Protein AF-A0A927XZX0-F1 (afdb_monomer_lite)

Sequence (114 aa):
MNSKIMKNIVVLKDLPSNIIDEAIVILKDNSKIKSLEAIEKKELLESKNKTIDNKEYILKEAEMVISNYISDIKEEKQLKSLNVKALEKQCKRLKRLLAVVGILAFLGIVVQFV

Radius of gyration: 30.95 Å; chains: 1; bounding box: 56×30×100 Å

pLDDT: mean 75.44, std 16.3, range [39.22, 96.19]

Structure (mmCIF, N/CA/C/O backbone):
data_AF-A0A927XZX0-F1
#
_entry.id   AF-A0A927XZX0-F1
#
loop_
_atom_site.group_PDB
_atom_site.id
_atom_site.type_symbol
_atom_site.label_atom_id
_atom_site.label_alt_id
_atom_site.label_comp_id
_atom_site.label_asym_id
_atom_site.label_entity_id
_atom_site.label_seq_id
_atom_site.pdbx_PDB_ins_code
_atom_site.Cartn_x
_atom_site.Cartn_y
_atom_site.Cartn_z
_atom_site.occupancy
_atom_site.B_iso_or_equiv
_atom_site.auth_seq_id
_atom_site.auth_comp_id
_atom_site.auth_asym_id
_atom_site.auth_atom_id
_atom_site.pdbx_PDB_model_num
ATOM 1 N N . MET A 1 1 ? -5.549 -17.402 5.413 1.00 39.22 1 MET A N 1
ATOM 2 C CA . MET A 1 1 ? -5.870 -16.372 6.427 1.00 39.22 1 MET A CA 1
ATOM 3 C C . MET A 1 1 ? -7.259 -16.650 6.985 1.00 39.22 1 MET A C 1
ATOM 5 O O . MET A 1 1 ? -8.170 -16.912 6.211 1.00 39.22 1 MET A O 1
ATOM 9 N N . ASN A 1 2 ? -7.394 -16.711 8.310 1.00 39.47 2 ASN A N 1
ATOM 10 C CA . ASN A 1 2 ? -8.583 -17.217 9.001 1.00 39.47 2 ASN A CA 1
ATOM 11 C C . ASN A 1 2 ? -9.689 -16.138 9.019 1.00 39.47 2 ASN A C 1
ATOM 13 O O . ASN A 1 2 ? -9.594 -15.156 9.748 1.00 39.47 2 ASN A O 1
ATOM 17 N N . SER A 1 3 ? -10.737 -16.302 8.208 1.00 52.69 3 SER A N 1
ATOM 18 C CA . SER A 1 3 ? -11.812 -15.313 7.982 1.00 52.69 3 SER A CA 1
ATOM 19 C C . SER A 1 3 ? -12.771 -15.113 9.165 1.00 52.69 3 SER A C 1
ATOM 21 O O . SER A 1 3 ? -13.633 -14.237 9.133 1.00 52.69 3 SER A O 1
ATOM 23 N N . LYS A 1 4 ? -12.638 -15.910 10.232 1.00 53.09 4 LYS A N 1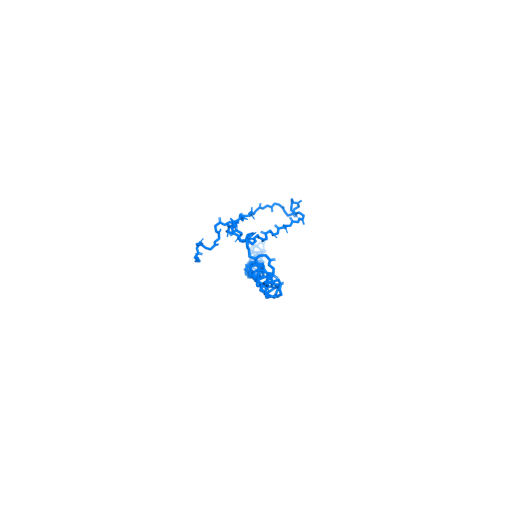
ATOM 24 C CA . LYS A 1 4 ? -13.579 -15.931 11.362 1.00 53.09 4 LYS A CA 1
ATOM 25 C C . LYS A 1 4 ? -13.567 -14.670 12.238 1.00 53.09 4 LYS A C 1
ATOM 27 O O . LYS A 1 4 ? -14.556 -14.446 12.929 1.00 53.09 4 LYS A O 1
ATOM 32 N N . ILE A 1 5 ? -12.502 -13.863 12.200 1.00 54.25 5 ILE A N 1
ATOM 33 C CA . ILE A 1 5 ? -12.330 -12.678 13.065 1.00 54.25 5 ILE A CA 1
ATOM 34 C C . ILE A 1 5 ? -12.985 -11.414 12.462 1.00 54.25 5 ILE A C 1
ATOM 36 O O . ILE A 1 5 ? -13.393 -10.521 13.194 1.00 54.25 5 ILE A O 1
ATOM 40 N N . MET A 1 6 ? -13.199 -11.351 11.143 1.00 52.22 6 MET A N 1
ATOM 41 C CA . MET A 1 6 ? -13.561 -10.110 10.428 1.00 52.22 6 MET A CA 1
ATOM 42 C C . MET A 1 6 ? -15.060 -9.944 10.117 1.00 52.22 6 MET A C 1
ATOM 44 O O . MET A 1 6 ? -15.414 -9.330 9.114 1.00 52.22 6 MET A O 1
ATOM 48 N N . LYS A 1 7 ? -15.978 -10.495 10.922 1.00 56.69 7 LYS A N 1
ATOM 49 C CA . LYS A 1 7 ? -17.417 -10.511 10.564 1.00 56.69 7 LYS A CA 1
ATOM 50 C C . LYS A 1 7 ? -18.066 -9.124 10.401 1.00 56.69 7 LYS A C 1
ATOM 52 O O . LYS A 1 7 ? -19.109 -9.047 9.763 1.00 56.69 7 LYS A O 1
ATOM 57 N N . ASN A 1 8 ? -17.442 -8.059 10.915 1.00 63.62 8 ASN A N 1
ATOM 58 C CA . ASN A 1 8 ? -17.968 -6.689 10.867 1.00 63.62 8 ASN A CA 1
ATOM 59 C C . ASN A 1 8 ? -17.044 -5.696 10.129 1.00 63.62 8 ASN A C 1
ATOM 61 O O . ASN A 1 8 ? -17.099 -4.501 10.408 1.00 63.62 8 ASN A O 1
ATOM 65 N N . ILE A 1 9 ? -16.178 -6.159 9.218 1.00 69.00 9 ILE A N 1
ATOM 66 C CA . ILE A 1 9 ? -15.320 -5.274 8.411 1.00 69.00 9 ILE A CA 1
ATOM 67 C C . ILE A 1 9 ? -15.824 -5.264 6.966 1.00 69.00 9 ILE A C 1
ATOM 69 O O . ILE A 1 9 ? -15.855 -6.303 6.309 1.00 69.00 9 ILE A O 1
ATOM 73 N N . VAL A 1 10 ? -16.190 -4.082 6.464 1.00 71.12 10 VAL A N 1
ATOM 74 C CA . VAL A 1 10 ? -16.492 -3.859 5.042 1.00 71.12 10 VAL A CA 1
ATOM 75 C C . VAL A 1 10 ? -15.254 -3.268 4.377 1.00 71.12 10 VAL A C 1
ATOM 77 O O . VAL A 1 10 ? -14.770 -2.217 4.788 1.00 71.12 10 VAL A O 1
ATOM 80 N N . VAL A 1 11 ? -14.739 -3.945 3.350 1.00 72.56 11 VAL A N 1
ATOM 81 C CA . VAL A 1 11 ? -13.569 -3.490 2.587 1.00 72.56 11 VAL A CA 1
ATOM 82 C C . VAL A 1 11 ? -14.039 -2.968 1.235 1.00 72.56 11 VAL A C 1
ATOM 84 O O . VAL A 1 11 ? -14.556 -3.736 0.426 1.00 72.56 11 VAL A O 1
ATOM 87 N N . LEU A 1 12 ? -13.835 -1.675 0.981 1.00 74.88 12 LEU A N 1
ATOM 88 C CA . LEU A 1 12 ? -14.084 -1.057 -0.321 1.00 74.88 12 LEU A CA 1
ATOM 89 C C . LEU A 1 12 ? -12.765 -0.977 -1.100 1.00 74.88 12 LEU A C 1
ATOM 91 O O . LEU A 1 12 ? -11.783 -0.430 -0.601 1.00 74.88 12 LEU A O 1
ATOM 95 N N . LYS A 1 13 ? -12.735 -1.551 -2.306 1.00 75.62 13 LYS A N 1
ATOM 96 C CA . LYS A 1 13 ? -11.572 -1.559 -3.209 1.00 75.62 13 LYS A CA 1
ATOM 97 C C . LYS A 1 13 ? -11.907 -0.827 -4.505 1.00 75.62 13 LYS A C 1
ATOM 99 O O . LYS A 1 13 ? -13.078 -0.656 -4.826 1.00 75.62 13 LYS A O 1
ATOM 104 N N . ASP A 1 14 ? -10.868 -0.402 -5.219 1.00 76.38 14 ASP A N 1
ATOM 105 C CA . ASP A 1 14 ? -10.964 0.182 -6.565 1.00 76.38 14 ASP A CA 1
ATOM 106 C C . ASP A 1 14 ? -11.815 1.462 -6.658 1.00 76.38 14 ASP A C 1
ATOM 108 O O . ASP A 1 14 ? -12.380 1.785 -7.703 1.00 76.38 14 ASP A O 1
ATOM 112 N N . LEU A 1 15 ? -11.880 2.225 -5.563 1.00 78.94 15 LEU A N 1
ATOM 113 C CA . LEU A 1 15 ? -12.512 3.540 -5.556 1.00 78.94 15 LEU A CA 1
ATOM 114 C C . LEU A 1 15 ? -11.559 4.605 -6.133 1.00 78.94 15 LEU A C 1
ATOM 116 O O . LEU A 1 15 ? -10.363 4.592 -5.821 1.00 78.94 15 LEU A O 1
ATOM 120 N N . PRO A 1 16 ? -12.062 5.550 -6.948 1.00 81.25 16 PRO A N 1
ATOM 121 C CA . PRO A 1 16 ? -11.277 6.687 -7.414 1.00 81.25 16 PRO A CA 1
ATOM 122 C C . PRO A 1 16 ? -10.744 7.500 -6.226 1.00 81.25 16 PRO A C 1
ATOM 124 O O . PRO A 1 16 ? -11.476 7.787 -5.278 1.00 81.25 16 PRO A O 1
ATOM 127 N N . SER A 1 17 ? -9.468 7.895 -6.275 1.00 62.41 17 SER A N 1
ATOM 128 C CA . SER A 1 17 ? -8.760 8.508 -5.137 1.00 62.41 17 SER A CA 1
ATOM 129 C C . SER A 1 17 ? -9.302 9.870 -4.700 1.00 62.41 17 SER A C 1
ATOM 131 O O . SER A 1 17 ? -8.894 10.382 -3.669 1.00 62.41 17 SER A O 1
ATOM 133 N N . ASN A 1 18 ? -10.181 10.471 -5.498 1.00 74.31 18 ASN A N 1
ATOM 134 C CA . ASN A 1 18 ? -10.833 11.749 -5.234 1.00 74.31 18 ASN A CA 1
ATOM 135 C C . ASN A 1 18 ? -12.230 11.610 -4.601 1.00 74.31 18 ASN A C 1
ATOM 137 O O . ASN A 1 18 ? -12.880 12.627 -4.389 1.00 74.31 18 ASN A O 1
ATOM 141 N N . ILE A 1 19 ? -12.720 10.388 -4.353 1.00 81.50 19 ILE A N 1
ATOM 142 C CA . ILE A 1 19 ? -14.054 10.155 -3.763 1.00 81.50 19 ILE A CA 1
ATOM 143 C C . ILE A 1 19 ? -14.005 10.065 -2.235 1.00 81.50 19 ILE A C 1
ATOM 145 O O . ILE A 1 19 ? -15.007 10.326 -1.573 1.00 81.50 19 ILE A O 1
ATOM 149 N N . ILE A 1 20 ? -12.860 9.691 -1.666 1.00 73.12 20 ILE A N 1
ATOM 150 C CA . ILE A 1 20 ? -12.716 9.466 -0.227 1.00 73.12 20 ILE A CA 1
ATOM 151 C C . ILE A 1 20 ? -11.809 10.547 0.340 1.00 73.12 20 ILE A C 1
ATOM 153 O O . ILE A 1 20 ? -10.624 10.578 0.017 1.00 73.12 20 ILE A O 1
ATOM 157 N N . ASP A 1 21 ? -12.374 11.387 1.200 1.00 75.06 21 ASP A N 1
ATOM 158 C CA . ASP A 1 21 ? -11.625 12.414 1.930 1.00 75.06 21 ASP A CA 1
ATOM 159 C C . ASP A 1 21 ? -11.188 11.892 3.311 1.00 75.06 21 ASP A C 1
ATOM 161 O O . ASP A 1 21 ? -10.054 12.090 3.740 1.00 75.06 21 ASP A O 1
ATOM 165 N N . GLU A 1 22 ? -12.057 11.125 3.983 1.00 68.31 22 GLU A N 1
ATOM 166 C CA . GLU A 1 22 ? -11.821 10.630 5.343 1.00 68.31 22 GLU A CA 1
ATOM 167 C C . GLU A 1 22 ? -12.363 9.207 5.548 1.00 68.31 22 GLU A C 1
ATOM 169 O O . GLU A 1 22 ? -13.349 8.791 4.934 1.00 68.31 22 GLU A O 1
ATOM 174 N N . ALA A 1 23 ? -11.722 8.455 6.449 1.00 75.12 23 ALA A N 1
ATOM 175 C CA . ALA A 1 23 ? -12.174 7.141 6.898 1.00 75.12 23 ALA A CA 1
ATOM 176 C C . ALA A 1 23 ? -12.249 7.116 8.429 1.00 75.12 23 ALA A C 1
ATOM 178 O O . ALA A 1 23 ? -11.261 7.389 9.110 1.00 75.12 23 ALA A O 1
ATOM 179 N N . ILE A 1 24 ? -13.417 6.763 8.970 1.00 73.88 24 ILE A N 1
ATOM 180 C CA . ILE A 1 24 ? -13.671 6.732 10.414 1.00 73.88 24 ILE A CA 1
ATOM 181 C C . ILE A 1 24 ? -13.813 5.279 10.864 1.00 73.88 24 ILE A C 1
ATOM 183 O O . ILE A 1 24 ? -14.673 4.546 10.374 1.00 73.88 24 ILE A O 1
ATOM 187 N N . VAL A 1 25 ? -12.988 4.868 11.827 1.00 73.75 25 VAL A N 1
ATOM 188 C CA . VAL A 1 25 ? -13.084 3.554 12.472 1.00 73.75 25 VAL A CA 1
ATOM 189 C C . VAL A 1 25 ? -13.833 3.715 13.790 1.00 73.75 25 VAL A C 1
ATOM 191 O O . VAL A 1 25 ? -13.364 4.399 14.696 1.00 73.75 25 VAL A O 1
ATOM 194 N N . ILE A 1 26 ? -15.004 3.084 13.899 1.00 71.19 26 ILE A N 1
ATOM 195 C CA . ILE A 1 26 ? -15.815 3.105 15.120 1.00 71.19 26 ILE A CA 1
ATOM 196 C C . ILE A 1 26 ? -15.608 1.791 15.861 1.00 71.19 26 ILE A C 1
ATOM 198 O O . ILE A 1 26 ? -16.094 0.742 15.436 1.00 71.19 26 ILE A O 1
ATOM 202 N N . LEU A 1 27 ? -14.909 1.862 16.990 1.00 70.44 27 LEU A N 1
ATOM 203 C CA . LEU A 1 27 ? -14.776 0.744 17.911 1.00 70.44 27 LEU A CA 1
ATOM 204 C C . LEU A 1 27 ? -15.843 0.861 18.999 1.00 70.44 27 LEU A C 1
ATOM 206 O O . LEU A 1 27 ? -15.940 1.877 19.683 1.00 70.44 27 LEU A O 1
ATOM 210 N N . LYS A 1 28 ? -16.683 -0.169 19.111 1.00 70.81 28 LYS A N 1
ATOM 211 C CA . LYS A 1 28 ? -17.773 -0.224 20.083 1.00 70.81 28 LYS A CA 1
ATOM 212 C C . LYS A 1 28 ? -17.506 -1.330 21.089 1.00 70.81 28 LYS A C 1
ATOM 214 O O . LYS A 1 28 ? -17.456 -2.502 20.718 1.00 70.81 28 LYS A O 1
ATOM 219 N N . ASP A 1 29 ? -17.438 -0.953 22.357 1.00 65.50 29 ASP A N 1
ATOM 220 C CA . ASP A 1 29 ? -17.385 -1.896 23.466 1.00 65.50 29 ASP A CA 1
ATOM 221 C C . ASP A 1 29 ? -18.640 -2.779 23.421 1.00 65.50 29 ASP A C 1
ATOM 223 O O . ASP A 1 29 ? -19.774 -2.292 23.326 1.00 65.50 29 ASP A O 1
ATOM 227 N N . ASN A 1 30 ? -18.454 -4.099 23.443 1.00 61.22 30 ASN A N 1
ATOM 228 C CA . ASN A 1 30 ? -19.554 -5.058 23.397 1.00 61.22 30 ASN A CA 1
ATOM 229 C C . ASN A 1 30 ? -20.318 -5.016 24.734 1.00 61.22 30 ASN A C 1
ATOM 231 O O . ASN A 1 30 ? -20.051 -5.794 25.647 1.00 61.22 30 ASN A O 1
ATOM 235 N N . SER A 1 31 ? -21.282 -4.104 24.866 1.00 55.31 31 SER A N 1
ATOM 236 C CA . SER A 1 31 ? -22.171 -4.005 26.023 1.00 55.31 31 SER A CA 1
ATOM 237 C C . SER A 1 31 ? -23.213 -5.124 25.998 1.00 55.31 31 SER A C 1
ATOM 239 O O . SER A 1 31 ? -24.401 -4.926 25.736 1.00 55.31 31 SER A O 1
ATOM 241 N N . LYS A 1 32 ? -22.776 -6.354 26.280 1.00 55.22 32 LYS A N 1
ATOM 242 C CA . LYS A 1 32 ? -23.711 -7.405 26.669 1.00 55.22 32 LYS A CA 1
ATOM 243 C C . LYS A 1 32 ? -24.237 -7.105 28.077 1.00 55.22 32 LYS A C 1
ATOM 245 O O . LYS A 1 32 ? -23.585 -7.400 29.066 1.00 55.22 32 LYS A O 1
ATOM 250 N 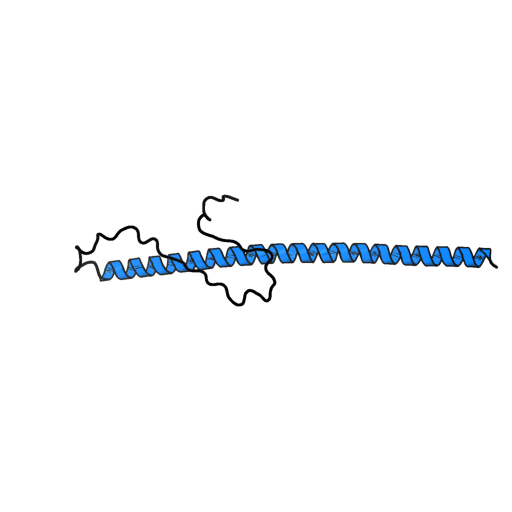N . ILE A 1 33 ? -25.479 -6.618 28.076 1.00 47.34 33 ILE A N 1
ATOM 251 C CA . ILE A 1 33 ? -26.544 -6.850 29.064 1.00 47.34 33 ILE A CA 1
ATOM 252 C C . ILE A 1 33 ? -26.590 -5.868 30.249 1.00 47.34 33 ILE A C 1
ATOM 254 O O . ILE A 1 33 ? -25.846 -5.935 31.219 1.00 47.34 33 ILE A O 1
ATOM 258 N N . LYS A 1 34 ? -27.588 -4.985 30.148 1.00 47.16 34 LYS A N 1
ATOM 259 C CA . LYS A 1 34 ? -28.242 -4.243 31.227 1.00 47.16 34 LYS A CA 1
ATOM 260 C C . LYS A 1 34 ? -28.714 -5.205 32.335 1.00 47.16 34 LYS A C 1
ATOM 262 O O . LYS A 1 34 ? -29.747 -5.837 32.140 1.00 47.16 34 LYS A O 1
ATOM 267 N N . SER A 1 35 ? -28.015 -5.332 33.465 1.00 48.19 35 SER A N 1
ATOM 268 C CA . SER A 1 35 ? -28.620 -5.870 34.709 1.00 48.19 35 SER A CA 1
ATOM 269 C C . SER A 1 35 ? -27.779 -5.681 35.988 1.00 48.19 35 SER A C 1
ATOM 271 O O . SER A 1 35 ? -27.876 -6.503 36.895 1.00 48.19 35 SER A O 1
ATOM 273 N N . LEU A 1 36 ? -26.941 -4.643 36.097 1.00 47.31 36 LEU A N 1
ATOM 274 C CA . LEU A 1 36 ? -26.122 -4.397 37.304 1.00 47.31 36 LEU A CA 1
ATOM 275 C C . LEU A 1 36 ? -26.452 -3.083 38.032 1.00 47.31 36 LEU A C 1
ATOM 277 O O . LEU A 1 36 ? -25.737 -2.696 38.949 1.00 47.31 36 LEU A O 1
ATOM 281 N N . GLU A 1 37 ? -27.575 -2.439 37.702 1.00 46.75 37 GLU A N 1
ATOM 282 C CA . GLU A 1 37 ? -28.070 -1.206 38.352 1.00 46.75 37 GLU A CA 1
ATOM 283 C C . GLU A 1 37 ? -28.512 -1.407 39.829 1.00 46.75 37 GLU A C 1
ATOM 285 O O . GLU A 1 37 ? -29.191 -0.561 40.395 1.00 46.75 37 GLU A O 1
ATOM 290 N N . ALA A 1 38 ? -28.137 -2.513 40.489 1.00 49.00 38 ALA A N 1
ATOM 291 C CA . ALA A 1 38 ? -28.572 -2.851 41.850 1.00 49.00 38 ALA A CA 1
ATOM 292 C C . ALA A 1 38 ? -27.451 -2.915 42.918 1.00 49.00 38 ALA A C 1
ATOM 294 O O . ALA A 1 38 ? -27.757 -3.162 44.082 1.00 49.00 38 ALA A O 1
ATOM 295 N N . ILE A 1 39 ? -26.169 -2.686 42.587 1.00 51.59 39 ILE A N 1
ATOM 296 C CA . ILE A 1 39 ? -25.030 -2.839 43.536 1.00 51.59 39 ILE A CA 1
ATOM 297 C C . ILE A 1 39 ? -24.272 -1.505 43.726 1.00 51.59 39 ILE A C 1
ATOM 299 O O . ILE A 1 39 ? -23.052 -1.401 43.658 1.00 51.59 39 ILE A O 1
ATOM 303 N N . GLU A 1 40 ? -25.009 -0.415 43.915 1.00 51.72 40 GLU A N 1
ATOM 304 C CA . GLU A 1 40 ? -24.562 0.910 43.465 1.00 51.72 40 GLU A CA 1
ATOM 305 C C . GLU A 1 40 ? -23.647 1.746 44.391 1.00 51.72 40 GLU A C 1
ATOM 307 O O . GLU A 1 40 ? -23.411 2.907 44.073 1.00 51.72 40 GLU A O 1
ATOM 312 N N . LYS A 1 41 ? -23.099 1.269 45.526 1.00 54.28 41 LYS A N 1
ATOM 313 C CA . LYS A 1 41 ? -22.382 2.209 46.441 1.00 54.28 41 LYS A CA 1
ATOM 314 C C . LYS A 1 41 ? -21.020 1.839 47.033 1.00 54.28 41 LYS A C 1
ATOM 316 O O . LYS A 1 41 ? -20.425 2.710 47.663 1.00 54.28 41 LYS A O 1
ATOM 321 N N . LYS A 1 42 ? -20.457 0.645 46.811 1.00 50.16 42 LYS A N 1
ATOM 322 C CA . LYS A 1 42 ? -19.094 0.316 47.307 1.00 50.16 42 LYS A CA 1
ATOM 323 C C . LYS A 1 42 ? -18.034 0.035 46.230 1.00 50.16 42 LYS A C 1
ATOM 325 O O . LYS A 1 42 ? -16.855 0.178 46.524 1.00 50.16 42 LYS A O 1
ATOM 330 N N . GLU A 1 43 ? -18.415 -0.250 44.985 1.00 53.31 43 GLU A N 1
ATOM 331 C CA . GLU A 1 43 ? -17.484 -0.654 43.905 1.00 53.31 43 GLU A CA 1
ATOM 332 C C . GLU A 1 43 ? -16.972 0.503 43.016 1.00 53.31 43 GLU A C 1
ATOM 334 O O . GLU A 1 43 ? -16.319 0.285 41.995 1.00 53.31 43 GLU A O 1
ATOM 339 N N . LEU A 1 44 ? -17.249 1.761 43.369 1.00 54.44 44 LEU A N 1
ATOM 340 C CA . LEU A 1 44 ? -17.028 2.912 42.477 1.00 54.44 44 LEU A CA 1
ATOM 341 C C . LEU A 1 44 ? -15.540 3.256 42.228 1.00 54.44 44 LEU A C 1
ATOM 343 O O . LEU A 1 44 ? -15.216 3.923 41.246 1.00 54.44 44 LEU A O 1
ATOM 347 N N . LEU A 1 45 ? -14.633 2.805 43.105 1.00 52.84 45 LEU A N 1
ATOM 348 C CA . LEU A 1 45 ? -13.181 3.000 42.961 1.00 52.84 45 LEU A CA 1
ATOM 349 C C . LEU A 1 45 ? -12.490 1.845 42.217 1.00 52.84 45 LEU A C 1
ATOM 351 O O . LEU A 1 45 ? -11.645 2.106 41.364 1.00 52.84 45 LEU A O 1
ATOM 355 N N . GLU A 1 46 ? -12.871 0.589 42.473 1.00 52.16 46 GLU A N 1
ATOM 356 C CA . GLU A 1 46 ? -12.313 -0.565 41.747 1.00 52.16 46 GLU A CA 1
ATOM 357 C C . GLU A 1 46 ? -12.841 -0.663 40.308 1.00 52.16 46 GLU A C 1
ATOM 359 O O . GLU A 1 46 ? -12.095 -1.015 39.392 1.00 52.16 46 GLU A O 1
ATOM 364 N N . SER A 1 47 ? -14.098 -0.272 40.075 1.00 52.94 47 SER A N 1
ATOM 365 C CA . SER A 1 47 ? -14.670 -0.197 38.725 1.00 52.94 47 SER A CA 1
ATOM 366 C C . SER A 1 47 ? -13.967 0.839 37.847 1.00 52.94 47 SER A C 1
ATOM 368 O O . SER A 1 47 ? -13.727 0.553 36.676 1.00 52.94 47 SER A O 1
ATOM 370 N N . LYS A 1 48 ? -13.554 1.994 38.395 1.00 53.47 48 LYS A N 1
ATOM 371 C CA . LYS A 1 48 ? -12.824 3.025 37.638 1.00 53.47 48 LYS A CA 1
ATOM 372 C C . LYS A 1 48 ? -11.515 2.497 37.057 1.00 53.47 48 LYS A C 1
ATOM 374 O O . LYS A 1 48 ? -11.287 2.659 35.8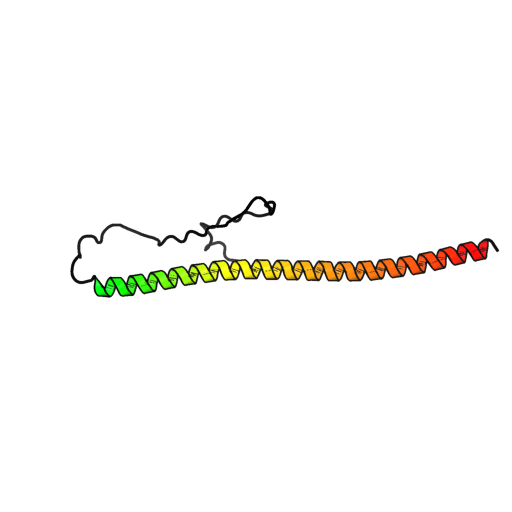61 1.00 53.47 48 LYS A O 1
ATOM 379 N N . ASN A 1 49 ? -10.698 1.819 37.862 1.00 54.09 49 ASN A N 1
ATOM 380 C CA . ASN A 1 49 ? -9.429 1.255 37.389 1.00 54.09 49 ASN A CA 1
ATOM 381 C C . ASN A 1 49 ? -9.661 0.173 36.322 1.00 54.09 49 ASN A C 1
ATOM 383 O O . ASN A 1 49 ? -9.056 0.216 35.256 1.00 54.09 49 ASN A O 1
ATOM 387 N N . LYS A 1 50 ? -10.647 -0.708 36.531 1.00 55.81 50 LYS A N 1
ATOM 388 C CA . LYS A 1 50 ? -11.002 -1.762 35.567 1.00 55.81 50 LYS A CA 1
ATOM 389 C C . LYS A 1 50 ? -11.548 -1.214 34.240 1.00 55.81 50 LYS A C 1
ATOM 391 O O . LYS A 1 50 ? -11.320 -1.797 33.184 1.00 55.81 50 LYS A O 1
ATOM 396 N N . THR A 1 51 ? -12.266 -0.088 34.273 1.00 58.44 51 THR A N 1
ATOM 397 C CA . THR A 1 51 ? -12.739 0.599 33.058 1.00 58.44 51 THR A CA 1
ATOM 398 C C . THR A 1 51 ? -11.628 1.329 32.305 1.00 58.44 51 THR A C 1
ATOM 400 O O . THR A 1 51 ? -11.698 1.413 31.081 1.00 58.44 51 THR A O 1
ATOM 403 N N . ILE A 1 52 ? -10.604 1.833 33.005 1.00 60.00 52 ILE A N 1
ATOM 404 C CA . ILE A 1 52 ? -9.441 2.486 32.387 1.00 60.00 52 ILE A CA 1
ATOM 405 C C . ILE A 1 52 ? -8.598 1.444 31.639 1.00 60.00 52 ILE A C 1
ATOM 407 O O . ILE A 1 52 ? -8.327 1.642 30.455 1.00 60.00 52 ILE A O 1
ATOM 411 N N . ASP A 1 53 ? -8.312 0.300 32.269 1.00 62.28 53 ASP A N 1
ATOM 412 C CA . ASP A 1 53 ? -7.555 -0.802 31.654 1.00 62.28 53 ASP A CA 1
ATOM 413 C C . ASP A 1 53 ? -8.266 -1.379 30.419 1.00 62.28 53 ASP A C 1
ATOM 415 O O . ASP A 1 53 ? -7.642 -1.638 29.388 1.00 62.28 53 ASP A O 1
ATOM 419 N N . ASN A 1 54 ? -9.596 -1.526 30.476 1.00 67.31 54 ASN A N 1
ATOM 420 C CA . ASN A 1 54 ? -10.383 -1.962 29.319 1.00 67.31 54 ASN A CA 1
ATOM 421 C C . ASN A 1 54 ? -10.318 -0.955 28.165 1.00 67.31 54 ASN A C 1
ATOM 423 O O . ASN A 1 54 ? -10.216 -1.357 27.009 1.00 67.31 54 ASN A O 1
ATOM 427 N N . LYS A 1 55 ? -10.368 0.348 28.452 1.00 72.06 55 LYS A N 1
ATOM 428 C CA . LYS A 1 55 ? -10.315 1.381 27.413 1.00 72.06 55 LYS A CA 1
ATOM 429 C C . LYS A 1 55 ? -8.944 1.436 26.736 1.00 72.06 55 LYS A C 1
ATOM 431 O O . LYS A 1 55 ? -8.879 1.597 25.520 1.00 72.06 55 LYS A O 1
ATOM 436 N N . GLU A 1 56 ? -7.866 1.277 27.501 1.00 77.25 56 GLU A N 1
ATOM 437 C CA . GLU A 1 56 ? -6.503 1.209 26.964 1.00 77.25 56 GLU A CA 1
ATOM 438 C C . GLU A 1 56 ? -6.297 -0.046 26.107 1.00 77.25 56 GLU A C 1
ATOM 440 O O . GLU A 1 56 ? -5.757 0.040 25.004 1.00 77.25 56 GLU A O 1
ATOM 445 N N . TYR A 1 57 ? -6.801 -1.197 26.560 1.00 78.62 57 TYR A N 1
ATOM 446 C CA . TYR A 1 57 ? -6.772 -2.440 25.790 1.00 78.62 57 TYR A CA 1
ATOM 447 C C . TYR A 1 57 ? -7.475 -2.295 24.433 1.00 78.62 57 TYR A C 1
ATOM 449 O O . TYR A 1 57 ? -6.915 -2.647 23.395 1.00 78.62 57 TYR A O 1
ATOM 457 N N . ILE A 1 58 ? -8.678 -1.720 24.440 1.00 77.50 58 ILE A N 1
ATOM 458 C CA . ILE A 1 58 ? -9.506 -1.506 23.248 1.00 77.50 58 ILE A CA 1
ATOM 459 C C . ILE A 1 58 ? -8.829 -0.524 22.280 1.00 77.50 58 ILE A C 1
ATOM 461 O O . ILE A 1 58 ? -8.784 -0.773 21.075 1.00 77.50 58 ILE A O 1
ATOM 465 N N . LEU A 1 59 ? -8.225 0.553 22.792 1.00 81.31 59 LEU A N 1
ATOM 466 C CA . LEU A 1 59 ? -7.457 1.495 21.975 1.00 81.31 59 LEU A CA 1
ATOM 467 C C . LEU A 1 59 ? -6.258 0.811 21.305 1.00 81.31 59 LEU A C 1
ATOM 469 O O . LEU A 1 59 ? -6.046 0.962 20.103 1.00 81.31 59 LEU A O 1
ATOM 473 N N . LYS A 1 60 ? -5.514 0.003 22.061 1.00 83.38 60 LYS A N 1
ATOM 474 C CA . LYS A 1 60 ? -4.328 -0.701 21.570 1.00 83.38 60 LYS A CA 1
ATOM 475 C C . LYS A 1 60 ? -4.666 -1.758 20.521 1.00 83.38 60 LYS A C 1
ATOM 477 O O . LYS A 1 60 ? -3.914 -1.945 19.566 1.00 83.38 60 LYS A O 1
ATOM 482 N N . GLU A 1 61 ? -5.805 -2.432 20.664 1.00 76.31 61 GLU A N 1
ATOM 483 C CA . GLU A 1 61 ? -6.310 -3.350 19.643 1.00 76.31 61 GLU A CA 1
ATOM 484 C C . GLU A 1 61 ? -6.661 -2.599 18.350 1.00 76.31 61 GLU A C 1
ATOM 486 O O . GLU A 1 61 ? -6.266 -3.032 17.265 1.00 76.31 61 GLU A O 1
ATOM 491 N N . ALA A 1 62 ? -7.317 -1.438 18.453 1.00 82.44 62 ALA A N 1
ATOM 492 C CA . ALA A 1 62 ? -7.619 -0.589 17.301 1.00 82.44 62 ALA A CA 1
ATOM 493 C C . ALA A 1 62 ? -6.345 -0.150 16.564 1.00 82.44 62 ALA A C 1
ATOM 495 O O . ALA A 1 62 ? -6.244 -0.297 15.343 1.00 82.44 62 ALA A O 1
ATOM 496 N N . GLU A 1 63 ? -5.354 0.345 17.310 1.00 85.12 63 GLU A N 1
ATOM 497 C CA . GLU A 1 63 ? -4.054 0.753 16.773 1.00 85.12 63 GLU A CA 1
ATOM 498 C C . GLU A 1 63 ? -3.355 -0.407 16.063 1.00 85.12 63 GLU A C 1
ATOM 500 O O . GLU A 1 63 ? -2.851 -0.241 14.950 1.00 85.12 63 GLU A O 1
ATOM 505 N N . MET A 1 64 ? -3.368 -1.598 16.664 1.00 86.25 64 MET A N 1
ATOM 506 C CA . MET A 1 64 ? -2.771 -2.795 16.080 1.00 86.25 64 MET A CA 1
ATOM 507 C C . MET A 1 64 ? -3.453 -3.189 14.764 1.00 86.25 64 MET A C 1
ATOM 509 O O . MET A 1 64 ? -2.766 -3.471 13.782 1.00 86.25 64 MET A O 1
ATOM 513 N N . VAL A 1 65 ? -4.789 -3.180 14.707 1.00 84.31 65 VAL A N 1
ATOM 514 C CA . VAL A 1 65 ? -5.548 -3.516 13.489 1.00 84.31 65 VAL A CA 1
ATOM 515 C 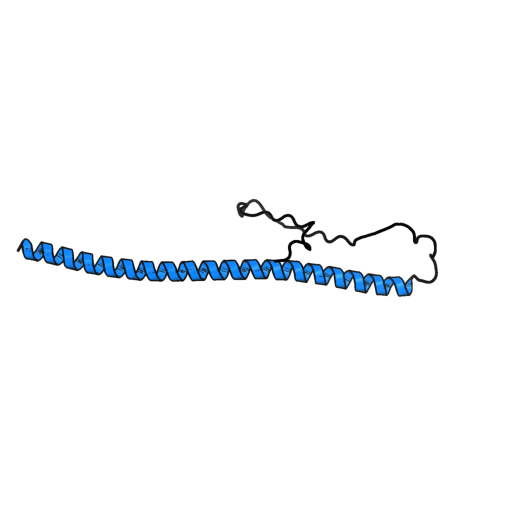C . VAL A 1 65 ? -5.244 -2.526 12.362 1.00 84.31 65 VAL A C 1
ATOM 517 O O . VAL A 1 65 ? -4.968 -2.946 11.236 1.00 84.31 65 VAL A O 1
ATOM 520 N N . ILE A 1 66 ? -5.241 -1.224 12.660 1.00 84.94 66 ILE A N 1
ATOM 521 C CA . ILE A 1 66 ? -4.942 -0.171 11.678 1.00 84.94 66 ILE A CA 1
ATOM 522 C C . ILE A 1 66 ? -3.490 -0.278 11.201 1.00 84.94 66 ILE A C 1
ATOM 524 O O . ILE A 1 66 ? -3.228 -0.223 9.999 1.00 84.94 66 ILE A O 1
ATOM 528 N N . SER A 1 67 ? -2.545 -0.470 12.123 1.00 87.75 67 SER A N 1
ATOM 529 C CA . SER A 1 67 ? -1.119 -0.586 11.810 1.00 87.75 67 SER A CA 1
ATOM 530 C C . SER A 1 67 ? -0.827 -1.786 10.910 1.00 87.75 67 SER A C 1
ATOM 532 O O . SER A 1 67 ? -0.133 -1.643 9.898 1.00 87.75 67 SER A O 1
ATOM 534 N N . ASN A 1 68 ? -1.411 -2.948 11.217 1.00 88.00 68 ASN A N 1
ATOM 535 C CA . ASN A 1 68 ? -1.276 -4.148 10.392 1.00 88.00 68 ASN A CA 1
ATOM 536 C C . ASN A 1 68 ? -1.806 -3.899 8.974 1.00 88.00 68 ASN A C 1
ATOM 538 O O . ASN A 1 68 ? -1.091 -4.130 8.003 1.00 88.00 68 ASN A O 1
ATOM 542 N N . TYR A 1 69 ? -3.002 -3.319 8.848 1.00 83.62 69 TYR A N 1
ATOM 543 C CA . TYR A 1 69 ? -3.588 -3.012 7.543 1.00 83.62 69 TYR A CA 1
ATOM 544 C C . TYR A 1 69 ? -2.734 -2.034 6.714 1.00 83.62 69 TYR A C 1
ATOM 546 O O . TYR A 1 69 ? -2.501 -2.252 5.525 1.00 83.62 69 TYR A O 1
ATOM 554 N N . ILE A 1 70 ? -2.214 -0.969 7.336 1.00 86.69 70 ILE A N 1
ATOM 555 C CA . ILE A 1 70 ? -1.310 -0.014 6.672 1.00 86.69 70 ILE A CA 1
ATOM 556 C C . ILE A 1 70 ? -0.026 -0.711 6.205 1.00 86.69 70 ILE A C 1
ATOM 558 O O . ILE A 1 70 ? 0.511 -0.373 5.146 1.00 86.69 70 ILE A O 1
ATOM 562 N N . SER A 1 71 ? 0.484 -1.650 6.998 1.00 90.25 71 SER A N 1
ATOM 563 C CA . SER A 1 71 ? 1.724 -2.370 6.707 1.00 90.25 71 SER A CA 1
ATOM 564 C C . SER A 1 71 ? 1.553 -3.302 5.507 1.00 90.25 71 SER A C 1
ATOM 566 O O . SER A 1 71 ? 2.354 -3.217 4.575 1.00 90.25 71 SER A O 1
ATOM 568 N N . ASP A 1 72 ? 0.455 -4.060 5.458 1.00 87.12 72 ASP A N 1
ATOM 569 C CA . ASP A 1 72 ? 0.107 -4.936 4.332 1.00 87.12 72 ASP A CA 1
ATOM 570 C C . ASP A 1 72 ? 0.020 -4.147 3.009 1.00 87.12 72 ASP A C 1
ATOM 572 O O . ASP A 1 72 ? 0.592 -4.536 1.987 1.00 87.12 72 ASP A O 1
ATOM 576 N N . ILE A 1 73 ? -0.627 -2.973 3.027 1.00 84.69 73 ILE A N 1
ATOM 577 C CA . ILE A 1 73 ? -0.741 -2.108 1.839 1.00 84.69 73 ILE A CA 1
ATOM 578 C C . ILE A 1 73 ? 0.628 -1.580 1.392 1.00 84.69 73 ILE A C 1
ATOM 580 O O . ILE A 1 73 ? 0.911 -1.487 0.190 1.00 84.69 73 ILE A O 1
ATOM 584 N N . LYS A 1 74 ? 1.486 -1.185 2.341 1.00 86.00 74 LYS A N 1
ATOM 585 C CA . LYS A 1 74 ? 2.831 -0.680 2.031 1.00 86.00 74 LYS A CA 1
ATOM 586 C C . LYS A 1 74 ? 3.680 -1.760 1.373 1.00 86.00 74 LYS A C 1
ATOM 588 O O . LYS A 1 74 ? 4.344 -1.458 0.379 1.00 86.00 74 LYS A O 1
ATOM 593 N N . GLU A 1 75 ? 3.639 -2.984 1.885 1.00 88.44 75 GLU A N 1
ATOM 594 C CA . GLU A 1 75 ? 4.376 -4.116 1.326 1.00 88.44 75 GLU A CA 1
ATOM 595 C C . GLU A 1 75 ? 3.918 -4.429 -0.106 1.00 88.44 75 GLU A C 1
ATOM 597 O O . GLU A 1 75 ? 4.743 -4.494 -1.021 1.00 88.44 75 GLU A O 1
ATOM 602 N N . GLU A 1 76 ? 2.604 -4.489 -0.349 1.00 86.81 76 GLU A N 1
ATOM 603 C CA . GLU A 1 76 ? 2.052 -4.718 -1.689 1.00 86.81 76 GLU A CA 1
ATOM 604 C C . GLU A 1 76 ? 2.492 -3.628 -2.685 1.00 86.81 76 GLU A C 1
ATOM 606 O O . GLU A 1 76 ? 2.903 -3.915 -3.817 1.00 86.81 76 GLU A O 1
ATOM 611 N N . LYS A 1 77 ? 2.460 -2.357 -2.264 1.00 85.50 77 LYS A N 1
ATOM 612 C CA . LYS A 1 77 ? 2.900 -1.222 -3.087 1.00 85.50 77 LYS A CA 1
ATOM 613 C C . LYS A 1 77 ? 4.398 -1.288 -3.393 1.00 85.50 77 LYS A C 1
ATOM 615 O O . LYS A 1 77 ? 4.799 -1.011 -4.528 1.00 85.50 77 LYS A O 1
ATOM 620 N N . GLN A 1 78 ? 5.225 -1.665 -2.417 1.00 85.62 78 GLN A N 1
ATOM 621 C CA . GLN A 1 78 ? 6.660 -1.863 -2.623 1.00 85.62 78 GLN A CA 1
ATOM 622 C C . GLN A 1 78 ? 6.919 -2.989 -3.626 1.00 85.62 78 GLN A C 1
ATOM 624 O O . GLN A 1 78 ? 7.648 -2.766 -4.596 1.00 85.62 78 GLN A O 1
ATOM 629 N N . LEU A 1 79 ? 6.257 -4.139 -3.474 1.00 86.00 79 LEU A N 1
ATOM 630 C CA . LEU A 1 79 ? 6.381 -5.278 -4.384 1.00 86.00 79 LEU A CA 1
ATOM 631 C C . LEU A 1 79 ? 6.005 -4.897 -5.825 1.00 86.00 79 LEU A C 1
ATOM 633 O O . LEU A 1 79 ? 6.765 -5.147 -6.763 1.00 86.00 79 LEU A O 1
ATOM 637 N N . LYS A 1 80 ? 4.873 -4.201 -6.006 1.00 87.75 80 LYS A N 1
ATOM 638 C CA . LYS A 1 80 ? 4.447 -3.657 -7.306 1.00 87.75 80 LYS A CA 1
ATOM 639 C C . LYS A 1 80 ? 5.509 -2.733 -7.903 1.00 87.75 80 LYS A C 1
ATOM 641 O O . LYS A 1 80 ? 5.862 -2.883 -9.070 1.00 87.75 80 LYS A O 1
ATOM 646 N N . SER A 1 81 ? 6.067 -1.816 -7.111 1.00 85.50 81 SER A N 1
ATOM 647 C CA . SER A 1 81 ? 7.098 -0.885 -7.587 1.00 85.50 81 SER A CA 1
ATOM 648 C C . SER A 1 81 ? 8.394 -1.585 -8.023 1.00 85.50 81 SER A C 1
ATOM 650 O O . SER A 1 81 ? 9.001 -1.191 -9.020 1.00 85.50 81 SER A O 1
ATOM 652 N N . LEU A 1 82 ? 8.804 -2.647 -7.319 1.00 88.75 82 LEU A N 1
ATOM 653 C CA . LEU A 1 82 ? 9.967 -3.459 -7.677 1.00 88.75 82 LEU A CA 1
ATOM 654 C C . LEU A 1 82 ? 9.730 -4.199 -8.995 1.00 88.75 82 LEU A C 1
ATOM 656 O O . LEU A 1 82 ? 10.593 -4.168 -9.875 1.00 88.75 82 LEU A O 1
ATOM 660 N N . ASN A 1 83 ? 8.541 -4.780 -9.166 1.00 90.75 83 ASN A N 1
ATOM 661 C CA . ASN A 1 83 ? 8.150 -5.454 -10.401 1.00 90.75 83 ASN A CA 1
ATOM 662 C C . ASN A 1 83 ? 8.144 -4.491 -11.595 1.00 90.75 83 ASN A C 1
ATOM 664 O O . ASN A 1 83 ? 8.726 -4.815 -12.629 1.00 90.75 83 ASN A O 1
ATOM 668 N N . VAL A 1 84 ? 7.590 -3.280 -11.447 1.00 90.94 84 VAL A N 1
ATOM 669 C CA . VAL A 1 84 ? 7.627 -2.256 -12.510 1.00 90.94 84 VAL A CA 1
ATOM 670 C C . VAL A 1 84 ? 9.069 -1.889 -12.875 1.00 90.94 84 VAL A C 1
ATOM 672 O O . VAL A 1 84 ? 9.411 -1.875 -14.057 1.00 90.94 84 VAL A O 1
ATOM 675 N N . LYS A 1 85 ? 9.950 -1.667 -11.888 1.00 91.19 85 LYS A N 1
ATOM 676 C CA . LYS A 1 85 ? 11.374 -1.364 -12.138 1.00 91.19 85 LYS A CA 1
ATOM 677 C C . LYS A 1 85 ? 12.101 -2.509 -12.849 1.00 91.19 85 LYS A C 1
ATOM 679 O O . LYS A 1 85 ? 12.928 -2.265 -13.732 1.00 91.19 85 LYS A O 1
ATOM 684 N N . ALA A 1 86 ? 11.815 -3.757 -12.480 1.00 90.81 86 ALA A N 1
ATOM 685 C CA . ALA A 1 86 ? 12.391 -4.930 -13.132 1.00 90.81 86 ALA A CA 1
ATOM 686 C C . ALA A 1 86 ? 11.958 -5.017 -14.605 1.00 90.81 86 ALA A C 1
ATOM 688 O O . ALA A 1 86 ? 12.801 -5.217 -15.485 1.00 90.81 86 ALA A O 1
ATOM 689 N N . LEU A 1 87 ? 10.672 -4.785 -14.877 1.00 89.69 87 LEU A N 1
ATOM 690 C CA . LEU A 1 87 ? 10.085 -4.788 -16.217 1.00 89.69 87 LEU A CA 1
ATOM 691 C C . LEU A 1 87 ? 10.658 -3.655 -17.084 1.00 89.69 87 LEU A C 1
ATOM 693 O O . LEU A 1 87 ? 11.078 -3.879 -18.220 1.00 89.69 87 LEU A O 1
ATOM 697 N N . GLU A 1 88 ? 10.809 -2.455 -16.519 1.00 92.81 88 GLU A N 1
ATOM 698 C CA . GLU A 1 88 ? 11.435 -1.314 -17.193 1.00 92.81 88 GLU A CA 1
ATOM 699 C C . GLU A 1 88 ? 12.893 -1.610 -17.587 1.00 92.81 88 GLU A C 1
ATOM 701 O O . GLU A 1 88 ? 13.326 -1.299 -18.702 1.00 92.81 88 GLU A O 1
ATOM 706 N N . LYS A 1 89 ? 13.661 -2.265 -16.705 1.00 92.56 89 LYS A N 1
ATOM 707 C CA . LYS A 1 89 ? 15.050 -2.663 -16.978 1.00 92.56 89 LYS A CA 1
ATOM 708 C C . LYS A 1 89 ? 15.139 -3.659 -18.135 1.00 92.56 89 LYS A C 1
ATOM 710 O O . LYS A 1 89 ? 16.044 -3.535 -18.965 1.00 92.56 89 LYS A O 1
ATOM 715 N N . GLN A 1 90 ? 14.223 -4.625 -18.208 1.00 90.12 90 GLN A N 1
ATOM 716 C CA . GLN A 1 90 ? 14.156 -5.585 -19.315 1.00 90.12 90 GLN A CA 1
ATOM 717 C C . GLN A 1 90 ? 13.795 -4.887 -20.634 1.00 90.12 90 GLN A C 1
ATOM 719 O O . GLN A 1 90 ? 14.516 -5.044 -21.620 1.00 90.12 90 GLN A O 1
ATOM 724 N N . CYS A 1 91 ? 12.787 -4.012 -20.634 1.00 90.31 91 CYS A N 1
ATOM 725 C CA . CYS A 1 91 ? 12.425 -3.205 -21.802 1.00 90.31 91 CYS A CA 1
ATOM 726 C C . CYS A 1 91 ? 13.580 -2.316 -22.291 1.00 90.31 91 CYS A C 1
ATOM 728 O O . CYS A 1 91 ? 13.821 -2.227 -23.494 1.00 90.31 91 CYS A O 1
ATOM 730 N N . LYS A 1 92 ? 14.354 -1.696 -21.388 1.00 93.06 92 LYS A N 1
ATOM 731 C CA . LYS A 1 92 ? 15.552 -0.912 -21.755 1.00 93.06 92 LYS A CA 1
ATOM 732 C C . LYS A 1 92 ? 16.643 -1.762 -22.414 1.00 93.06 92 LYS A C 1
ATOM 734 O O . LYS A 1 92 ? 17.368 -1.262 -23.274 1.00 93.06 92 LYS A O 1
ATOM 739 N N . ARG A 1 93 ? 16.796 -3.033 -22.021 1.00 92.06 93 ARG A N 1
ATOM 740 C CA . ARG A 1 93 ? 17.719 -3.972 -22.687 1.00 92.06 93 ARG A CA 1
ATOM 741 C C . ARG A 1 93 ? 17.224 -4.317 -24.090 1.00 92.06 93 ARG A C 1
ATOM 743 O O . ARG A 1 93 ? 18.006 -4.218 -25.030 1.00 92.06 93 ARG A O 1
ATOM 750 N N . LEU A 1 94 ? 15.934 -4.624 -24.230 1.00 92.38 94 LEU A N 1
ATOM 751 C CA . LEU A 1 94 ? 15.318 -4.944 -25.518 1.00 92.38 94 LEU A CA 1
ATOM 752 C C . LEU A 1 94 ? 15.419 -3.775 -26.509 1.00 92.38 94 LEU A C 1
ATOM 754 O O . LEU A 1 94 ? 15.845 -3.967 -27.642 1.00 92.38 94 LEU A O 1
ATOM 758 N N . LYS A 1 95 ? 15.125 -2.547 -26.059 1.00 94.38 95 LYS A N 1
ATOM 759 C CA . LYS A 1 95 ? 15.260 -1.330 -26.878 1.00 94.38 95 LYS A CA 1
ATOM 760 C C . LYS A 1 95 ? 16.689 -1.119 -27.387 1.00 94.38 95 LYS A C 1
ATOM 762 O O . LYS A 1 95 ? 16.863 -0.744 -28.540 1.00 94.38 95 LYS A O 1
ATOM 767 N N . ARG A 1 96 ? 17.711 -1.383 -26.559 1.00 94.25 96 ARG A N 1
ATOM 768 C CA . ARG A 1 96 ? 19.118 -1.302 -26.993 1.00 94.25 96 ARG A CA 1
ATOM 769 C C . ARG A 1 96 ? 19.461 -2.345 -28.050 1.00 94.25 96 ARG A C 1
ATOM 771 O O . ARG A 1 96 ? 20.097 -1.995 -29.035 1.00 94.25 96 ARG A O 1
ATOM 778 N N . LEU A 1 97 ? 19.032 -3.595 -27.866 1.00 94.44 97 LEU A N 1
ATOM 779 C CA . LEU A 1 97 ? 19.255 -4.649 -28.861 1.00 94.44 97 LEU A CA 1
ATOM 780 C C . LEU A 1 97 ? 18.576 -4.311 -30.191 1.00 94.44 97 LEU A C 1
ATOM 782 O O . LEU A 1 97 ? 19.208 -4.414 -31.236 1.00 94.44 97 LEU A O 1
ATOM 786 N N . LEU A 1 98 ? 17.331 -3.832 -30.145 1.00 95.06 98 LEU A N 1
ATOM 787 C CA . LEU A 1 98 ? 16.600 -3.417 -31.339 1.00 95.06 98 LEU A CA 1
ATOM 788 C C . LEU A 1 98 ? 17.309 -2.276 -32.081 1.00 95.06 98 LEU A C 1
ATOM 790 O O . LEU A 1 98 ? 17.409 -2.321 -33.302 1.00 95.06 98 LEU A O 1
ATOM 794 N N . ALA A 1 99 ? 17.844 -1.288 -31.357 1.00 95.50 99 ALA A N 1
ATOM 795 C CA . A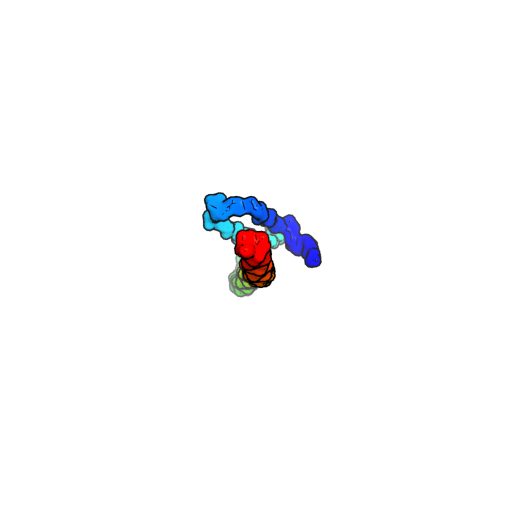LA A 1 99 ? 18.615 -0.203 -31.960 1.00 95.50 99 ALA A CA 1
ATOM 796 C C . ALA A 1 99 ? 19.876 -0.718 -32.677 1.00 95.50 99 ALA A C 1
ATOM 798 O O . ALA A 1 99 ? 20.146 -0.312 -33.802 1.00 95.50 99 ALA A O 1
ATOM 799 N N . VAL A 1 100 ? 20.615 -1.652 -32.064 1.00 96.06 100 VAL A N 1
ATOM 800 C CA . VAL A 1 100 ? 21.809 -2.266 -32.673 1.00 96.06 100 VAL A CA 1
ATOM 801 C C . VAL A 1 100 ? 21.448 -3.049 -33.937 1.00 96.06 100 VAL A C 1
ATOM 803 O O . VAL A 1 100 ? 22.083 -2.857 -34.971 1.00 96.06 100 VAL A O 1
ATOM 806 N N . VAL A 1 101 ? 20.404 -3.882 -33.882 1.00 96.19 101 VAL A N 1
ATOM 807 C CA . VAL A 1 101 ? 19.913 -4.636 -35.048 1.00 96.19 101 VAL A CA 1
ATOM 808 C C . VAL A 1 101 ? 19.464 -3.691 -36.164 1.00 96.19 101 VAL A C 1
ATOM 810 O O . VAL A 1 101 ? 19.791 -3.924 -37.323 1.00 96.19 101 VAL A O 1
ATOM 813 N N . GLY A 1 102 ? 18.776 -2.597 -35.824 1.00 96.00 102 GLY A N 1
ATOM 814 C CA . GLY A 1 102 ? 18.356 -1.580 -36.787 1.00 96.00 102 GLY A CA 1
ATOM 815 C C . GLY A 1 102 ? 19.531 -0.910 -37.501 1.00 96.00 102 GLY A C 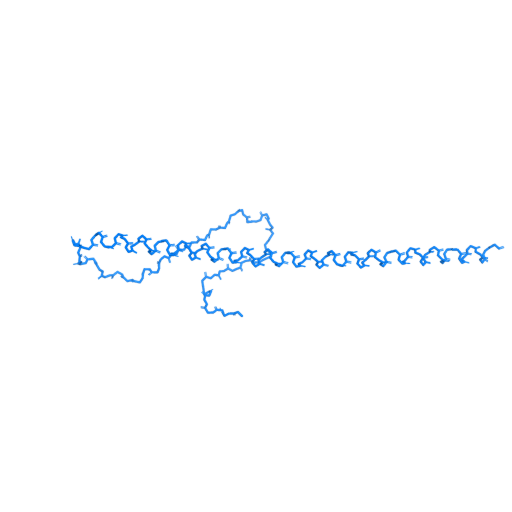1
ATOM 816 O O . GLY A 1 102 ? 19.490 -0.757 -38.718 1.00 96.00 102 GLY A O 1
ATOM 817 N N . ILE A 1 103 ? 20.600 -0.569 -36.772 1.00 95.94 103 ILE A N 1
ATOM 818 C CA . ILE A 1 103 ? 21.823 0.011 -37.355 1.00 95.94 103 ILE A CA 1
ATOM 819 C C . ILE A 1 103 ? 22.508 -0.991 -38.294 1.00 95.94 103 ILE A C 1
ATOM 821 O O . ILE A 1 103 ? 22.874 -0.631 -39.409 1.00 95.94 103 ILE A O 1
ATOM 825 N N . LEU A 1 104 ? 22.646 -2.252 -37.873 1.00 94.75 104 LEU A N 1
ATOM 826 C CA . LEU A 1 104 ? 23.218 -3.324 -38.697 1.00 94.75 104 LEU A CA 1
ATOM 827 C C . LEU A 1 104 ? 22.422 -3.549 -39.988 1.00 94.75 104 LEU A C 1
ATOM 829 O O . LEU A 1 104 ? 23.016 -3.655 -41.059 1.00 94.75 104 LEU A O 1
ATOM 833 N N . ALA A 1 105 ? 21.091 -3.574 -39.901 1.00 93.88 105 ALA A N 1
ATOM 834 C CA . ALA A 1 105 ? 20.223 -3.703 -41.067 1.00 93.88 105 ALA A CA 1
ATOM 835 C C . ALA A 1 105 ? 20.384 -2.515 -42.029 1.00 93.88 105 ALA A C 1
ATOM 837 O O . ALA A 1 105 ? 20.500 -2.715 -43.236 1.00 93.88 105 ALA A O 1
ATOM 838 N N . PHE A 1 106 ? 20.456 -1.288 -41.501 1.00 94.69 106 PHE A N 1
ATOM 839 C CA . PHE A 1 106 ? 20.695 -0.089 -42.306 1.00 94.69 106 PHE A CA 1
ATOM 840 C C . PHE A 1 106 ? 22.039 -0.138 -43.037 1.00 94.69 106 PHE A C 1
ATOM 842 O O . PHE A 1 106 ? 22.089 0.127 -44.234 1.00 94.69 106 PHE A O 1
ATOM 849 N N . LEU A 1 107 ? 23.117 -0.517 -42.343 1.00 94.56 107 LEU A N 1
ATOM 850 C CA . LEU A 1 107 ? 24.440 -0.665 -42.954 1.00 94.56 107 LEU A CA 1
ATOM 851 C C . LEU A 1 107 ? 24.439 -1.726 -44.060 1.00 94.56 107 LEU A C 1
ATOM 853 O O . LEU A 1 107 ? 25.016 -1.493 -45.118 1.00 94.56 107 LEU A O 1
ATOM 857 N N . GLY A 1 108 ? 23.755 -2.854 -43.848 1.00 91.56 108 GLY A N 1
ATOM 858 C CA . GLY A 1 108 ? 23.612 -3.896 -44.867 1.00 91.56 108 GLY A CA 1
ATOM 859 C C . GLY A 1 108 ? 22.928 -3.393 -46.141 1.00 91.56 108 GLY A C 1
ATOM 860 O O . GLY A 1 108 ? 23.401 -3.671 -47.239 1.00 91.56 108 GLY A O 1
ATOM 861 N N . ILE A 1 109 ? 21.866 -2.594 -46.005 1.00 93.38 109 ILE A N 1
ATOM 862 C CA . ILE A 1 109 ? 21.173 -1.986 -47.152 1.00 93.38 109 ILE A CA 1
ATOM 863 C C . ILE A 1 109 ? 22.089 -1.001 -47.888 1.00 93.38 109 ILE A C 1
ATOM 865 O O . ILE A 1 109 ? 22.126 -1.012 -49.115 1.00 93.38 109 ILE A O 1
ATOM 869 N N . VAL A 1 110 ? 22.844 -0.172 -47.158 1.00 93.38 110 VAL A N 1
ATOM 870 C CA . VAL A 1 110 ? 23.772 0.800 -47.761 1.00 93.38 110 VAL A CA 1
ATOM 871 C C . VAL A 1 110 ? 24.872 0.098 -48.561 1.00 93.38 110 VAL A C 1
ATOM 873 O O . VAL A 1 110 ? 25.148 0.511 -49.680 1.00 93.38 110 VAL A O 1
ATOM 876 N N . VAL A 1 111 ? 25.456 -0.984 -48.035 1.00 92.69 111 VAL A N 1
ATOM 877 C CA . VAL A 1 111 ? 26.484 -1.775 -48.741 1.00 92.69 111 VAL A CA 1
ATOM 878 C C . VAL A 1 111 ? 25.935 -2.443 -50.002 1.00 92.69 111 VAL A C 1
ATOM 880 O O . VAL A 1 111 ? 26.679 -2.641 -50.948 1.00 92.69 111 VAL A O 1
ATOM 883 N N . GLN A 1 112 ? 24.648 -2.790 -50.037 1.00 88.38 112 GLN A N 1
ATOM 884 C CA . GLN A 1 112 ? 24.032 -3.397 -51.218 1.00 88.38 112 GLN A CA 1
ATOM 885 C C . GLN A 1 112 ? 23.659 -2.378 -52.310 1.00 88.38 112 GLN A C 1
ATOM 887 O O . GLN A 1 112 ? 23.412 -2.771 -53.449 1.00 88.38 112 GLN A O 1
ATOM 892 N N . PHE A 1 113 ? 23.586 -1.089 -51.966 1.00 82.56 113 PHE A N 1
ATOM 893 C CA . PHE A 1 113 ? 23.271 0.004 -52.892 1.00 82.56 113 PHE A CA 1
ATOM 894 C C . PHE A 1 113 ? 24.507 0.751 -53.423 1.00 82.56 113 PHE A C 1
ATOM 896 O O . PHE A 1 113 ? 24.376 1.478 -54.408 1.00 82.56 113 PHE A O 1
ATOM 903 N N . VAL A 1 114 ? 25.664 0.603 -52.766 1.00 78.75 114 VAL A N 1
ATOM 904 C CA . VAL A 1 114 ? 26.987 1.083 -53.218 1.00 78.75 114 VAL A CA 1
ATOM 905 C C . VAL A 1 114 ? 27.638 0.030 -54.102 1.00 78.75 114 VAL A C 1
ATOM 907 O O . VAL A 1 114 ? 28.133 0.417 -55.182 1.00 78.75 114 VAL A O 1
#

Secondary structure (DSSP, 8-state):
--GGG-TT-----S--TTS-S---------------TT-TTT-HHHHHHHHHHHHHHHHHHHHHHHHHHHHHHHHHHHHHHHHHHHHHHHHHHHHHHHHHHHHHHHHHHHHHH-

Foldseek 3Di:
DDPVPPPPDDDDPDDDPVPDPDDDDDDDDPPPDDDDPPPPPDCPVVVVVVVVVVVVVSVVVVVVVVVVVVVVVVVVVVVVVVVVVVVVVVVVVVVVVVVVVVVVVVVVVVVVVD